Protein AF-A0A7W4HY22-F1 (afdb_monomer_lite)

Secondary structure (DSSP, 8-state):
---EEEEEE--SSSS--EEEEEEEEEEEEEEE-TTSSEEEEEEEEEETTS-EEEEEEEEE-HHHHTSTTT--------

Foldseek 3Di:
DDWDWDWDFPDDPPDTDTDIATWDWPDWDWDADPLSQKIKIWTWTQGPVRDIDTDIDIDGRVVVCPDPVNPPPPPDVD

Radius of gyration: 17.66 Å; chains: 1; bounding box: 56×23×36 Å

Sequence (78 aa):
MDYKEIKLNVSNDKIKEYKQFEGLKIYSDIFKSEDEKVLINKRIYITKKQNYVYYERTDVNWNYWSSERNYNSTFNPE

pLDDT: mean 84.96, std 14.02, range [45.78, 97.5]

Structure (mmCIF, N/CA/C/O backbone):
data_AF-A0A7W4HY22-F1
#
_entry.id   AF-A0A7W4HY22-F1
#
loop_
_atom_site.group_PDB
_atom_site.id
_atom_site.type_symbol
_atom_site.label_atom_id
_atom_site.label_alt_id
_atom_site.label_comp_id
_atom_site.label_asym_id
_atom_site.label_entity_id
_atom_site.label_seq_id
_atom_site.pdbx_PDB_ins_code
_atom_site.Cartn_x
_atom_site.Cartn_y
_atom_site.Cartn_z
_atom_site.occupancy
_atom_site.B_iso_or_equiv
_atom_site.auth_seq_id
_atom_site.auth_comp_id
_atom_site.auth_asym_id
_atom_site.auth_atom_id
_atom_site.pdbx_PDB_model_num
ATOM 1 N N . MET A 1 1 ? -12.569 -10.816 6.732 1.00 75.81 1 MET A N 1
ATOM 2 C CA . MET A 1 1 ? -11.876 -9.675 6.090 1.00 75.81 1 MET A CA 1
ATOM 3 C C . MET A 1 1 ? -11.807 -8.624 7.173 1.00 75.81 1 MET A C 1
ATOM 5 O O . MET A 1 1 ? -12.837 -8.045 7.487 1.00 75.81 1 MET A O 1
ATOM 9 N N . ASP A 1 2 ? -10.647 -8.464 7.803 1.00 88.75 2 ASP A N 1
ATOM 10 C CA . ASP A 1 2 ? -10.556 -7.731 9.071 1.00 88.75 2 ASP A CA 1
ATOM 11 C C . ASP A 1 2 ? -9.778 -6.433 8.905 1.00 88.75 2 ASP A C 1
ATOM 13 O O . ASP A 1 2 ? -8.901 -6.320 8.041 1.00 88.75 2 ASP A O 1
ATOM 17 N N . TYR A 1 3 ? -10.103 -5.459 9.753 1.00 94.62 3 TYR A N 1
ATOM 18 C CA . TYR A 1 3 ? -9.328 -4.233 9.863 1.00 94.62 3 TYR A CA 1
ATOM 19 C C . TYR A 1 3 ? -7.923 -4.563 10.356 1.00 94.62 3 TYR A C 1
ATOM 21 O O . TYR A 1 3 ? -7.749 -5.287 11.334 1.00 94.62 3 TYR A O 1
ATOM 29 N N . LYS A 1 4 ? -6.921 -4.019 9.669 1.00 95.62 4 LYS A N 1
ATOM 30 C CA . LYS A 1 4 ? -5.510 -4.178 10.019 1.00 95.62 4 LYS A CA 1
ATOM 31 C C . LYS A 1 4 ? -4.852 -2.816 10.112 1.00 95.62 4 LYS A C 1
ATOM 33 O O . LYS A 1 4 ? -5.297 -1.862 9.474 1.00 95.62 4 LYS A O 1
ATOM 38 N N . GLU A 1 5 ? -3.774 -2.739 10.878 1.00 96.69 5 GLU A N 1
ATOM 39 C CA . GLU A 1 5 ? -2.881 -1.591 10.811 1.00 96.69 5 GLU A CA 1
ATOM 40 C C . GLU A 1 5 ? -2.234 -1.533 9.420 1.00 96.69 5 GLU A C 1
ATOM 42 O O . GLU A 1 5 ? -1.605 -2.487 8.959 1.00 96.69 5 GLU A O 1
ATOM 47 N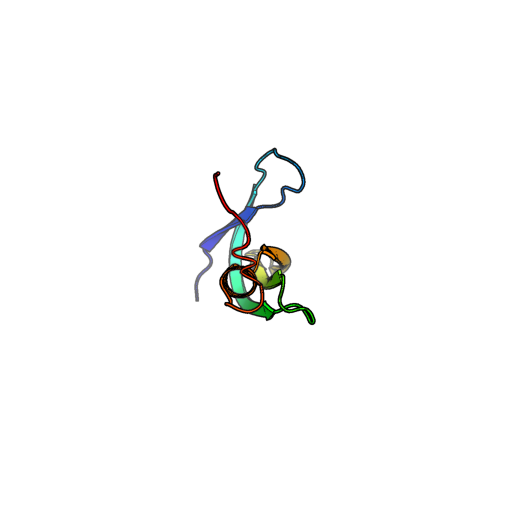 N . ILE A 1 6 ? -2.416 -0.408 8.739 1.00 95.62 6 ILE A N 1
ATOM 48 C CA . ILE A 1 6 ? -1.855 -0.103 7.430 1.00 95.62 6 ILE A CA 1
ATOM 49 C C . ILE A 1 6 ? -0.823 1.010 7.615 1.00 95.62 6 ILE A C 1
ATOM 51 O O . ILE A 1 6 ? -1.132 2.048 8.197 1.00 95.62 6 ILE A O 1
ATOM 55 N N . LYS A 1 7 ? 0.389 0.805 7.087 1.00 95.00 7 LYS A N 1
ATOM 56 C CA . LYS A 1 7 ? 1.445 1.824 6.987 1.00 95.00 7 LYS A CA 1
ATOM 57 C C . LYS A 1 7 ? 1.769 2.059 5.519 1.00 95.00 7 LYS A C 1
ATOM 59 O O . LYS A 1 7 ? 2.212 1.141 4.830 1.00 95.00 7 LYS A O 1
ATOM 64 N N . LEU A 1 8 ? 1.520 3.272 5.039 1.00 92.94 8 LEU A N 1
ATOM 65 C CA . LEU A 1 8 ? 1.769 3.680 3.656 1.00 92.94 8 LEU A CA 1
ATOM 66 C C . LEU A 1 8 ? 2.898 4.698 3.624 1.00 92.94 8 LEU A C 1
ATOM 68 O O . LEU A 1 8 ? 2.864 5.652 4.391 1.00 92.94 8 LEU A O 1
ATOM 72 N N . ASN A 1 9 ? 3.881 4.495 2.752 1.00 90.06 9 ASN A N 1
ATOM 73 C CA . ASN A 1 9 ? 4.961 5.454 2.549 1.00 90.06 9 ASN A CA 1
ATOM 74 C C . ASN A 1 9 ? 4.430 6.641 1.730 1.00 90.06 9 ASN A C 1
ATOM 76 O O . ASN A 1 9 ? 3.790 6.424 0.708 1.00 90.06 9 ASN A O 1
ATOM 80 N N . VAL A 1 10 ? 4.666 7.868 2.182 1.00 87.00 10 VAL A N 1
ATOM 81 C CA . VAL A 1 10 ? 4.202 9.098 1.510 1.00 87.00 10 VAL A CA 1
ATOM 82 C C . VAL A 1 10 ? 5.351 10.024 1.097 1.00 87.00 10 VAL A C 1
ATOM 84 O O . VAL A 1 10 ? 5.125 11.158 0.692 1.00 87.00 10 VAL A O 1
ATOM 87 N N . SER A 1 11 ? 6.586 9.541 1.193 1.00 81.62 11 SER A N 1
ATOM 88 C CA . SER A 1 11 ? 7.797 10.299 0.899 1.00 81.62 11 SER A CA 1
ATOM 89 C C . SER A 1 11 ? 8.056 10.481 -0.585 1.00 81.62 11 SER A C 1
ATOM 91 O O . SER A 1 11 ? 8.068 9.498 -1.324 1.00 81.62 11 SER A O 1
ATOM 93 N N . ASN A 1 12 ? 8.438 11.701 -0.967 1.00 68.06 12 ASN A N 1
ATOM 94 C CA . ASN A 1 12 ? 8.959 11.993 -2.304 1.00 68.06 12 ASN A CA 1
ATOM 95 C C . ASN A 1 12 ? 10.483 12.198 -2.338 1.00 68.06 12 ASN A C 1
ATOM 97 O O . ASN A 1 12 ? 11.111 11.771 -3.297 1.00 68.06 12 ASN A O 1
ATOM 101 N N . ASP A 1 13 ? 11.110 12.740 -1.284 1.00 62.44 13 ASP A N 1
ATOM 102 C CA . ASP A 1 13 ? 12.505 13.205 -1.371 1.00 62.44 13 ASP A CA 1
ATOM 103 C C . ASP A 1 13 ? 13.322 12.940 -0.093 1.00 62.44 13 ASP A C 1
ATOM 105 O O . ASP A 1 13 ? 13.560 13.818 0.732 1.00 62.44 13 ASP A O 1
ATOM 109 N N . LYS A 1 14 ? 13.825 11.706 0.046 1.00 63.53 14 LYS A N 1
ATOM 110 C CA . LYS A 1 14 ? 14.845 11.257 1.031 1.00 63.53 14 LYS A CA 1
ATOM 111 C C . LYS A 1 14 ? 14.410 11.063 2.493 1.00 63.53 14 LYS A C 1
ATOM 113 O O . LYS A 1 14 ? 15.027 10.241 3.169 1.00 63.53 14 LYS A O 1
ATOM 118 N N . ILE A 1 15 ? 13.365 11.722 2.991 1.00 69.81 15 ILE A N 1
ATOM 119 C CA . ILE A 1 15 ? 12.856 11.497 4.362 1.00 69.81 15 ILE A CA 1
ATOM 120 C C . ILE A 1 15 ? 11.737 10.463 4.318 1.00 69.81 15 ILE A C 1
ATOM 122 O O . ILE A 1 15 ? 10.733 10.715 3.666 1.00 69.81 15 ILE A O 1
ATOM 126 N N . LYS A 1 16 ? 11.891 9.314 4.996 1.00 76.06 16 LYS A N 1
ATOM 127 C CA . LYS A 1 16 ? 10.859 8.261 5.086 1.00 76.06 16 LYS A CA 1
ATOM 128 C C . LYS A 1 16 ? 9.735 8.692 6.035 1.00 76.06 16 LYS A C 1
ATOM 130 O O . LYS A 1 16 ? 9.909 8.674 7.248 1.00 76.06 16 LYS A O 1
ATOM 135 N N . GLU A 1 17 ? 8.583 9.014 5.474 1.00 87.31 17 GLU A N 1
ATOM 136 C CA . GLU A 1 17 ? 7.360 9.406 6.150 1.00 87.31 17 GLU A CA 1
ATOM 137 C C . GLU A 1 17 ? 6.291 8.365 5.856 1.00 87.31 17 GLU A C 1
ATOM 139 O O . GLU A 1 17 ? 6.161 7.860 4.736 1.00 87.31 17 GLU A O 1
ATOM 144 N N . TYR A 1 18 ? 5.518 8.037 6.885 1.00 90.00 18 TYR A N 1
ATOM 145 C CA . TYR A 1 18 ? 4.482 7.027 6.785 1.00 90.00 18 TYR A CA 1
ATOM 146 C C . TYR A 1 18 ? 3.159 7.572 7.285 1.00 90.00 18 TYR A C 1
ATOM 148 O O . TYR A 1 18 ? 3.077 8.161 8.361 1.00 90.00 18 TYR A O 1
ATOM 156 N N . LYS A 1 19 ? 2.097 7.283 6.539 1.00 91.38 19 LYS A N 1
ATOM 157 C CA . LYS A 1 19 ? 0.731 7.417 7.026 1.00 91.38 19 LYS A CA 1
ATOM 158 C C . LYS A 1 19 ? 0.287 6.088 7.623 1.00 91.38 19 LYS A C 1
ATOM 160 O O . LYS A 1 19 ? 0.241 5.079 6.919 1.00 91.38 19 LYS A O 1
ATOM 165 N N . GLN A 1 20 ? -0.034 6.101 8.913 1.00 95.19 20 GLN A N 1
ATOM 166 C CA . GLN A 1 20 ? -0.497 4.934 9.660 1.00 95.19 20 GLN A CA 1
ATOM 167 C C . GLN A 1 20 ? -1.977 5.080 10.015 1.00 95.19 20 GLN A C 1
ATOM 169 O O . GLN A 1 20 ? -2.403 6.131 10.493 1.00 95.19 20 GLN A O 1
ATOM 174 N N . PHE A 1 21 ? -2.766 4.039 9.762 1.00 95.38 21 PHE A N 1
ATOM 175 C CA . PHE A 1 21 ? -4.186 3.986 10.116 1.00 95.38 21 PHE A CA 1
ATOM 176 C C . PHE A 1 21 ? -4.687 2.541 10.162 1.00 95.38 21 PHE A C 1
ATOM 178 O O . PHE A 1 21 ? -4.076 1.646 9.587 1.00 95.38 21 PHE A O 1
ATOM 185 N N . GLU A 1 22 ? -5.830 2.304 10.801 1.00 97.00 22 GLU A N 1
ATOM 186 C CA . GLU A 1 22 ? -6.523 1.018 10.712 1.00 97.00 22 GLU A CA 1
ATOM 187 C C . GLU A 1 22 ? -7.494 1.003 9.527 1.00 97.00 22 GLU A C 1
ATOM 189 O O . GLU A 1 22 ? -8.373 1.867 9.410 1.00 97.00 22 GLU A O 1
ATOM 194 N N . GLY A 1 23 ? -7.360 0.006 8.655 1.00 96.56 23 GLY A N 1
ATOM 195 C CA . GLY A 1 23 ? -8.174 -0.108 7.453 1.00 96.56 23 GLY A CA 1
ATOM 196 C C . GLY A 1 23 ? -8.330 -1.538 6.948 1.00 96.56 23 GLY A C 1
ATOM 197 O O . GLY A 1 23 ? -7.527 -2.422 7.241 1.00 96.56 23 GLY A O 1
ATOM 198 N N . LEU A 1 24 ? -9.379 -1.752 6.162 1.00 96.94 24 LEU A N 1
ATOM 199 C CA . LEU A 1 24 ? -9.613 -2.956 5.383 1.00 96.94 24 LEU A CA 1
ATOM 200 C C . LEU A 1 24 ? -9.199 -2.688 3.935 1.00 96.94 24 LEU A C 1
ATOM 202 O O . LEU A 1 24 ? -9.716 -1.765 3.310 1.00 96.94 24 LEU A O 1
ATOM 206 N N . LYS A 1 25 ? -8.282 -3.490 3.386 1.00 96.00 25 LYS A N 1
ATOM 207 C CA . LYS A 1 25 ? -7.913 -3.404 1.966 1.00 96.00 25 LYS A CA 1
ATOM 208 C C . LYS A 1 25 ? -9.010 -4.041 1.118 1.00 96.00 25 LYS A C 1
ATOM 210 O O . LYS A 1 25 ? -9.227 -5.244 1.229 1.00 96.00 25 LYS A O 1
ATOM 215 N N . ILE A 1 26 ? -9.651 -3.246 0.269 1.00 96.56 26 ILE A N 1
ATOM 216 C CA . ILE A 1 26 ? -10.745 -3.702 -0.602 1.00 96.56 26 ILE A CA 1
ATOM 217 C C . ILE A 1 26 ? -10.323 -3.835 -2.066 1.00 96.56 26 ILE A C 1
ATOM 219 O O . ILE A 1 26 ? -10.949 -4.568 -2.820 1.00 96.56 26 ILE A O 1
ATOM 223 N N . TYR A 1 27 ? -9.239 -3.164 -2.458 1.00 96.19 27 TYR A N 1
ATOM 224 C CA . TYR A 1 27 ? -8.689 -3.233 -3.806 1.00 96.19 27 TYR A CA 1
ATOM 225 C C . TYR A 1 27 ? -7.165 -3.127 -3.770 1.00 96.19 27 TYR A C 1
ATOM 227 O O . TYR A 1 27 ? -6.596 -2.431 -2.920 1.00 96.19 27 TYR A O 1
ATOM 235 N N . SER A 1 28 ? -6.503 -3.846 -4.673 1.00 95.19 28 SER A N 1
ATOM 236 C CA . SER A 1 28 ? -5.049 -3.890 -4.796 1.00 95.19 28 SER A CA 1
ATOM 237 C C . SER A 1 28 ? -4.687 -4.439 -6.164 1.00 95.19 28 SER A C 1
ATOM 239 O O . SER A 1 28 ? -4.957 -5.609 -6.416 1.00 95.19 28 SER A O 1
ATOM 241 N N . ASP A 1 29 ? -4.034 -3.637 -6.992 1.00 96.44 29 ASP A N 1
ATOM 242 C CA . ASP A 1 29 ? -3.626 -4.061 -8.330 1.00 96.44 29 ASP A CA 1
ATOM 243 C C . ASP A 1 29 ? -2.306 -3.408 -8.750 1.00 96.44 29 ASP A C 1
ATOM 245 O O . ASP A 1 29 ? -1.874 -2.406 -8.161 1.00 96.44 29 ASP A O 1
ATOM 249 N N . ILE A 1 30 ? -1.638 -4.020 -9.727 1.00 93.75 30 ILE A N 1
ATOM 250 C CA . ILE A 1 30 ? -0.339 -3.590 -10.242 1.00 93.75 30 ILE A CA 1
ATOM 251 C C . ILE A 1 30 ? -0.401 -3.542 -11.762 1.00 93.75 30 ILE A C 1
ATOM 253 O O . ILE A 1 30 ? -0.625 -4.551 -12.423 1.00 93.75 30 ILE A O 1
ATOM 257 N N . PHE A 1 31 ? -0.109 -2.368 -12.305 1.00 93.25 31 PHE A N 1
ATOM 258 C CA . PHE A 1 31 ? -0.085 -2.110 -13.737 1.00 93.25 31 PHE A CA 1
ATOM 259 C C . PHE A 1 31 ? 1.341 -1.825 -14.187 1.00 93.25 31 PHE A C 1
ATOM 261 O O . PHE A 1 31 ? 2.130 -1.260 -13.431 1.00 93.25 31 PHE A O 1
ATOM 268 N N . LYS A 1 32 ? 1.666 -2.171 -15.429 1.00 92.56 32 LYS A N 1
ATOM 269 C CA . LYS A 1 32 ? 2.853 -1.633 -16.098 1.00 92.56 32 LYS A CA 1
ATOM 270 C C . LYS A 1 32 ? 2.493 -0.299 -16.751 1.00 92.56 32 LYS A C 1
ATOM 272 O O . LYS A 1 32 ? 1.375 -0.151 -17.245 1.00 92.56 32 LYS A O 1
ATOM 277 N N . SER A 1 33 ? 3.422 0.653 -16.755 1.00 90.94 33 SER A N 1
ATOM 278 C CA . SER A 1 33 ? 3.329 1.828 -17.622 1.00 90.94 33 SER A CA 1
ATOM 279 C C . SER A 1 33 ? 3.326 1.404 -19.092 1.00 90.94 33 SER A C 1
ATOM 281 O O . SER A 1 33 ? 3.758 0.303 -19.431 1.00 90.94 33 SER A O 1
ATOM 283 N N . GLU A 1 34 ? 2.849 2.282 -19.969 1.00 89.50 34 GLU A N 1
ATOM 284 C CA . GLU A 1 34 ? 2.795 2.028 -21.413 1.00 89.50 34 GLU A CA 1
ATOM 285 C C . GLU A 1 34 ? 4.185 1.752 -22.013 1.00 89.50 34 GLU A C 1
ATOM 287 O O . GLU A 1 34 ? 4.330 0.895 -22.878 1.00 89.50 34 GLU A O 1
ATOM 292 N N . ASP A 1 35 ? 5.225 2.407 -21.486 1.00 87.12 35 ASP A N 1
ATOM 293 C CA . ASP A 1 35 ? 6.626 2.163 -21.851 1.00 87.12 35 ASP A CA 1
ATOM 294 C C . ASP A 1 35 ? 7.275 0.989 -21.089 1.00 87.12 35 ASP A C 1
ATOM 296 O O . ASP A 1 35 ? 8.470 0.738 -21.229 1.00 87.12 35 ASP A O 1
ATOM 300 N N . GLU A 1 36 ? 6.498 0.290 -20.259 1.00 87.12 36 GLU A N 1
ATOM 301 C CA . GLU A 1 36 ? 6.888 -0.798 -19.359 1.00 87.12 36 GLU A CA 1
ATOM 302 C C . GLU A 1 36 ? 7.996 -0.473 -18.341 1.00 87.12 36 GLU A C 1
ATOM 304 O O . GLU A 1 36 ? 8.407 -1.362 -17.595 1.00 87.12 36 GLU A O 1
ATOM 309 N N . LYS A 1 37 ? 8.473 0.771 -18.230 1.00 88.50 37 LYS A N 1
ATOM 310 C CA . LYS A 1 37 ? 9.595 1.131 -17.340 1.00 88.50 37 LYS A CA 1
ATOM 311 C C . LYS A 1 37 ? 9.219 1.206 -15.868 1.00 88.50 37 LYS A C 1
ATOM 313 O O . LYS A 1 37 ? 10.081 1.065 -14.995 1.00 88.50 37 LYS A O 1
ATOM 318 N N . VAL A 1 38 ? 7.947 1.448 -15.580 1.00 91.69 38 VAL A N 1
ATOM 319 C CA . VAL A 1 38 ? 7.438 1.729 -14.237 1.00 91.69 38 VAL A CA 1
ATOM 320 C C . VAL A 1 38 ? 6.278 0.788 -13.930 1.00 91.69 38 VAL A C 1
ATOM 322 O O . VAL A 1 38 ? 5.472 0.451 -14.795 1.00 91.69 38 VAL A O 1
ATOM 325 N N . LEU A 1 39 ? 6.190 0.355 -12.677 1.00 93.00 39 LEU A N 1
ATOM 326 C CA . LEU A 1 39 ? 5.036 -0.336 -12.124 1.00 93.00 39 LEU A CA 1
ATOM 327 C C . LEU A 1 39 ? 4.196 0.655 -11.322 1.00 93.00 39 LEU A C 1
ATOM 329 O O . LEU A 1 39 ? 4.709 1.355 -10.452 1.00 93.00 39 LEU A O 1
ATOM 333 N N . ILE A 1 40 ? 2.899 0.696 -11.596 1.00 94.00 40 ILE A N 1
ATOM 334 C CA . ILE A 1 40 ? 1.932 1.532 -10.890 1.00 94.00 40 ILE A CA 1
ATOM 335 C C . ILE A 1 40 ? 1.138 0.622 -9.960 1.00 94.00 40 ILE A C 1
ATOM 337 O O . ILE A 1 40 ? 0.379 -0.235 -10.409 1.00 94.00 40 ILE A O 1
ATOM 341 N N . ASN A 1 41 ? 1.313 0.795 -8.654 1.00 94.44 41 ASN A N 1
ATOM 342 C CA . ASN A 1 41 ? 0.591 0.050 -7.632 1.00 94.44 41 ASN A CA 1
ATOM 343 C C . ASN A 1 41 ? -0.567 0.897 -7.096 1.00 94.44 41 ASN A C 1
ATOM 345 O O . ASN A 1 41 ? -0.334 1.950 -6.501 1.00 94.44 41 ASN A O 1
ATOM 349 N N . LYS A 1 42 ? -1.803 0.424 -7.277 1.00 96.19 42 LYS A N 1
ATOM 350 C CA . LYS A 1 42 ? -3.016 1.107 -6.808 1.00 96.19 42 LYS A CA 1
ATOM 351 C C . LYS A 1 42 ? -3.694 0.295 -5.718 1.00 96.19 42 LYS A C 1
ATOM 353 O O . LYS A 1 42 ? -3.889 -0.912 -5.856 1.00 96.19 42 LYS A O 1
ATOM 358 N N . ARG A 1 43 ? -4.070 0.954 -4.622 1.00 96.25 43 ARG A N 1
ATOM 359 C CA . ARG A 1 43 ? -4.736 0.332 -3.470 1.00 96.25 43 ARG A CA 1
ATOM 360 C C . ARG A 1 43 ? -5.871 1.209 -2.973 1.00 96.25 43 ARG A C 1
ATOM 362 O O . ARG A 1 43 ? -5.749 2.431 -2.938 1.00 96.25 43 ARG A O 1
ATOM 369 N N . ILE A 1 44 ? -6.951 0.568 -2.535 1.00 97.12 44 ILE A N 1
ATOM 370 C CA . ILE A 1 44 ? -8.062 1.243 -1.858 1.00 97.12 44 ILE A CA 1
ATOM 371 C C . ILE A 1 44 ? -8.315 0.552 -0.526 1.00 97.12 44 ILE A C 1
ATOM 373 O O . ILE A 1 44 ? -8.398 -0.680 -0.448 1.00 97.12 44 ILE A O 1
ATOM 377 N N . TYR A 1 45 ? -8.453 1.365 0.516 1.00 97.50 45 TYR A N 1
ATOM 378 C CA . TYR A 1 45 ? -8.785 0.920 1.860 1.00 97.50 45 TYR A CA 1
ATOM 379 C C . TYR A 1 45 ? -10.066 1.588 2.353 1.00 97.50 45 TYR A C 1
ATOM 381 O O . TYR A 1 45 ? -10.303 2.759 2.061 1.00 97.50 45 TYR A O 1
ATOM 389 N N . ILE A 1 46 ? -10.846 0.869 3.155 1.00 97.25 46 ILE A N 1
ATOM 390 C CA . ILE A 1 46 ? -11.928 1.432 3.968 1.00 97.25 46 ILE A CA 1
ATOM 391 C C . ILE A 1 46 ? -11.422 1.548 5.405 1.00 97.25 46 ILE A C 1
ATOM 393 O O . ILE A 1 46 ? -10.921 0.578 5.969 1.00 97.25 46 ILE A O 1
ATOM 397 N N . THR A 1 47 ? -11.527 2.727 6.008 1.00 96.19 47 THR A N 1
ATOM 398 C CA . THR A 1 47 ? -11.177 2.955 7.424 1.00 96.19 47 THR A CA 1
ATOM 399 C C . THR A 1 47 ? -12.329 2.571 8.354 1.00 96.19 47 THR A C 1
ATOM 401 O O . THR A 1 47 ? -13.476 2.507 7.921 1.00 96.19 47 THR A O 1
ATOM 404 N N . LYS A 1 48 ? -12.074 2.399 9.661 1.00 93.88 48 LYS A N 1
ATOM 405 C CA . LYS A 1 48 ? -13.147 2.142 10.653 1.00 93.88 48 LYS A CA 1
ATOM 406 C C . LYS A 1 48 ? -14.244 3.218 10.662 1.00 93.88 48 LYS A C 1
ATOM 408 O O . LYS A 1 48 ? -15.389 2.927 10.983 1.00 93.88 48 LYS A O 1
ATOM 413 N N . LYS A 1 49 ? -13.900 4.454 10.280 1.00 94.81 49 LYS A N 1
ATOM 414 C CA . LYS A 1 49 ? -14.832 5.587 10.143 1.00 94.81 49 LYS A CA 1
ATOM 415 C C . LYS A 1 49 ? -15.565 5.617 8.791 1.00 94.81 49 LYS A C 1
ATOM 417 O O . LYS 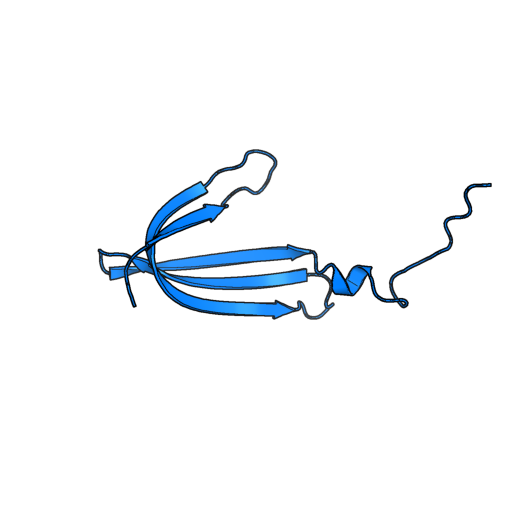A 1 49 ? -16.143 6.638 8.453 1.00 94.81 49 LYS A O 1
ATOM 422 N N . GLN A 1 50 ? -15.492 4.541 8.005 1.00 94.38 50 GLN A N 1
ATOM 423 C CA . GLN A 1 50 ? -16.083 4.414 6.666 1.00 94.38 50 GLN A CA 1
ATOM 424 C C . GLN A 1 50 ? -15.562 5.416 5.618 1.00 94.38 50 GLN A C 1
ATOM 426 O O . GLN A 1 50 ? -16.154 5.569 4.555 1.00 94.38 50 GLN A O 1
ATOM 431 N N . ASN A 1 51 ? -14.414 6.057 5.861 1.00 96.44 51 ASN A N 1
ATOM 432 C CA . ASN A 1 51 ? -13.728 6.836 4.827 1.00 96.44 51 ASN A CA 1
ATOM 433 C C . ASN A 1 51 ? -12.935 5.920 3.897 1.00 96.44 51 ASN A C 1
ATOM 435 O O . ASN A 1 51 ? -12.334 4.943 4.361 1.00 96.44 51 ASN A O 1
ATOM 439 N N . TYR A 1 52 ? -12.853 6.307 2.627 1.00 97.06 52 TYR A N 1
ATOM 440 C CA . TYR A 1 52 ? -11.989 5.673 1.640 1.00 97.06 52 TYR A CA 1
ATOM 441 C C . TYR A 1 52 ? -10.600 6.312 1.641 1.00 97.06 52 TYR A C 1
ATOM 443 O O . TYR A 1 52 ? -10.460 7.533 1.657 1.00 97.06 52 TYR A O 1
ATOM 451 N N . VAL A 1 53 ? -9.566 5.476 1.594 1.00 96.81 53 VAL A N 1
ATOM 452 C CA . VAL A 1 53 ? -8.180 5.900 1.381 1.00 96.81 53 VAL A CA 1
ATOM 453 C C . VAL A 1 53 ? -7.722 5.334 0.048 1.00 96.81 53 VAL A C 1
ATOM 455 O O . VAL A 1 53 ? -7.578 4.118 -0.091 1.00 96.81 53 VAL A O 1
ATOM 458 N N . TYR A 1 54 ? -7.494 6.224 -0.915 1.00 96.81 54 TYR A N 1
ATOM 459 C CA . TYR A 1 54 ? -6.816 5.908 -2.166 1.00 96.81 54 TYR A CA 1
ATOM 460 C C . TYR A 1 54 ? -5.309 6.054 -1.979 1.00 96.81 54 TYR A C 1
ATOM 462 O O . TYR A 1 54 ? -4.841 7.046 -1.419 1.00 96.81 54 TYR A O 1
ATOM 470 N N . TYR A 1 55 ? -4.559 5.061 -2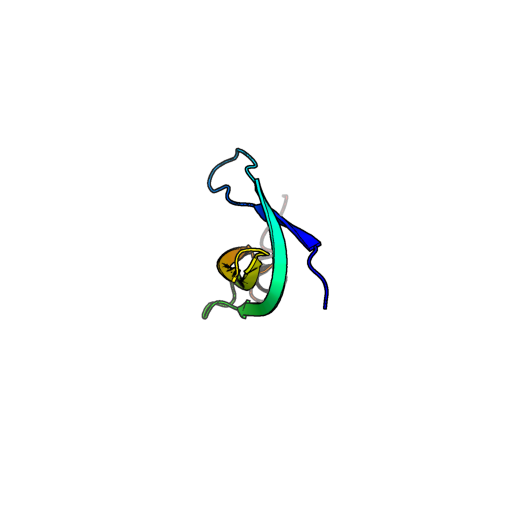.440 1.00 95.44 55 TYR A N 1
ATOM 471 C CA . TYR A 1 55 ? -3.107 5.085 -2.419 1.00 95.44 55 TYR A CA 1
ATOM 472 C C . TYR A 1 55 ? -2.561 4.590 -3.749 1.00 95.44 55 TYR A C 1
ATOM 474 O O . TYR A 1 55 ? -2.850 3.467 -4.168 1.00 95.44 55 TYR A O 1
ATOM 482 N N . GLU A 1 56 ? -1.751 5.428 -4.380 1.00 94.06 56 GLU A N 1
ATOM 483 C CA . GLU A 1 56 ? -1.044 5.124 -5.613 1.00 94.06 56 GLU A CA 1
ATOM 484 C C . GLU A 1 56 ? 0.450 5.325 -5.385 1.00 94.06 56 GL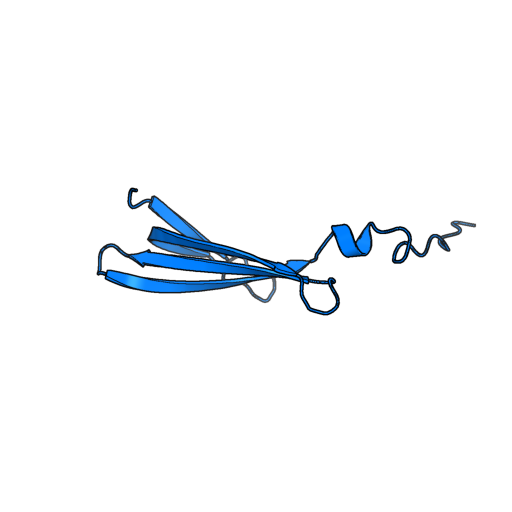U A C 1
ATOM 486 O O . GLU A 1 56 ? 0.867 6.301 -4.762 1.00 94.06 56 GLU A O 1
ATOM 491 N N . ARG A 1 57 ? 1.248 4.382 -5.879 1.00 90.25 57 ARG A N 1
ATOM 492 C CA . ARG A 1 57 ? 2.703 4.483 -5.877 1.00 90.25 57 ARG A CA 1
ATOM 493 C C . ARG A 1 57 ? 3.257 4.011 -7.208 1.00 90.25 57 ARG A C 1
ATOM 495 O O . ARG A 1 57 ? 2.801 3.006 -7.748 1.00 90.25 57 ARG A O 1
ATOM 502 N N . THR A 1 58 ? 4.272 4.712 -7.685 1.00 91.06 58 THR A N 1
ATOM 503 C CA . THR A 1 58 ? 5.094 4.310 -8.820 1.00 91.06 58 THR A CA 1
ATOM 504 C C . THR A 1 58 ? 6.397 3.696 -8.317 1.00 91.06 58 THR A C 1
ATOM 506 O O . THR A 1 58 ? 7.049 4.211 -7.410 1.00 91.06 58 THR A O 1
ATOM 509 N N . ASP A 1 59 ? 6.755 2.554 -8.884 1.00 86.19 59 ASP A N 1
ATOM 510 C CA . ASP A 1 59 ? 7.958 1.795 -8.566 1.00 86.19 59 ASP A CA 1
ATOM 511 C C . ASP A 1 59 ? 8.715 1.482 -9.862 1.00 86.19 59 ASP A C 1
ATOM 513 O O . ASP A 1 59 ? 8.113 1.313 -10.920 1.00 86.19 59 ASP A O 1
ATOM 517 N N . VAL A 1 60 ? 10.044 1.387 -9.803 1.00 85.44 60 VAL A N 1
ATOM 518 C CA . VAL A 1 60 ? 10.848 1.002 -10.975 1.00 85.44 60 VAL A CA 1
ATOM 519 C C . VAL A 1 60 ? 10.522 -0.441 -11.365 1.00 85.44 60 VAL A C 1
ATOM 521 O O . VAL A 1 60 ? 10.563 -1.339 -10.521 1.00 85.44 60 VAL A O 1
ATOM 524 N N . ASN A 1 61 ? 10.239 -0.691 -12.646 1.00 86.62 61 ASN A N 1
ATOM 525 C CA . ASN A 1 61 ? 10.068 -2.050 -13.142 1.00 86.62 61 ASN A CA 1
ATOM 526 C C . ASN A 1 61 ? 11.436 -2.705 -13.381 1.00 86.62 61 ASN A C 1
ATOM 528 O O . ASN A 1 61 ? 12.040 -2.532 -14.438 1.00 86.62 61 ASN A O 1
ATOM 532 N N . TRP A 1 62 ? 11.924 -3.498 -12.427 1.00 78.94 62 TRP A N 1
ATOM 533 C CA . TRP A 1 62 ? 13.213 -4.186 -12.574 1.00 78.94 62 TRP A CA 1
ATOM 534 C C . TRP A 1 62 ? 13.252 -5.146 -13.774 1.00 78.94 62 TRP A C 1
ATOM 536 O O . TRP A 1 62 ? 14.289 -5.277 -14.416 1.00 78.94 62 TRP A O 1
ATOM 546 N N . ASN A 1 63 ? 12.111 -5.744 -14.139 1.00 82.44 63 ASN A N 1
ATOM 547 C CA . ASN A 1 63 ? 12.024 -6.664 -15.277 1.00 82.44 63 ASN A CA 1
ATOM 548 C C . ASN A 1 63 ? 12.244 -5.962 -16.625 1.00 82.44 63 ASN A C 1
ATOM 550 O O . ASN A 1 63 ? 12.702 -6.586 -17.578 1.00 82.44 63 ASN A O 1
ATOM 554 N N . TYR A 1 64 ? 11.923 -4.667 -16.714 1.00 79.19 64 TYR A N 1
ATOM 555 C CA . TYR A 1 64 ? 12.254 -3.865 -17.890 1.00 79.19 64 TYR A CA 1
ATOM 556 C C . TYR A 1 64 ? 13.775 -3.746 -18.029 1.00 79.19 64 TYR A C 1
ATOM 558 O O . TYR A 1 64 ? 14.327 -4.064 -19.082 1.00 79.19 64 TYR A O 1
ATOM 566 N N . TRP A 1 65 ? 14.461 -3.375 -16.945 1.00 73.81 65 TRP A N 1
ATOM 567 C CA . TRP A 1 65 ? 15.915 -3.189 -16.915 1.00 73.81 65 TRP A CA 1
ATOM 568 C C . TRP A 1 65 ? 16.707 -4.491 -17.055 1.00 73.81 65 TRP A C 1
ATOM 570 O O . TRP A 1 65 ? 17.795 -4.479 -17.620 1.00 73.81 65 TRP A O 1
ATOM 580 N N . SER A 1 66 ? 16.165 -5.617 -16.588 1.00 71.00 66 SER A N 1
ATOM 581 C CA . SER A 1 66 ? 16.819 -6.926 -16.690 1.00 71.00 66 SER A CA 1
ATOM 582 C C . SER A 1 66 ? 16.623 -7.620 -18.042 1.00 71.00 66 SER A C 1
ATOM 584 O O . SER A 1 66 ? 17.116 -8.729 -18.227 1.00 71.00 66 SER A O 1
ATOM 586 N N . SER A 1 67 ? 15.854 -7.038 -18.965 1.00 68.31 67 SER A N 1
ATOM 587 C CA . SER A 1 67 ? 15.637 -7.636 -20.286 1.00 68.31 67 SER A CA 1
ATOM 588 C C . SER A 1 67 ? 16.861 -7.443 -21.188 1.00 68.31 67 SER A C 1
ATOM 590 O O . SER A 1 67 ? 17.440 -6.360 -21.216 1.00 68.31 67 SER A O 1
ATOM 592 N N . GLU A 1 68 ? 17.219 -8.459 -21.984 1.00 63.97 68 GLU A N 1
ATOM 593 C CA . GLU A 1 68 ? 18.349 -8.404 -22.938 1.00 63.97 68 GLU A CA 1
ATOM 594 C C . GLU A 1 68 ? 18.286 -7.194 -23.885 1.00 63.97 68 GLU A C 1
ATOM 596 O O . GLU A 1 68 ? 19.317 -6.689 -24.310 1.00 63.97 68 GLU A O 1
ATOM 601 N N . ARG A 1 69 ? 17.081 -6.681 -24.179 1.00 66.69 69 ARG A N 1
ATOM 602 C CA . ARG A 1 69 ? 16.880 -5.478 -25.006 1.00 66.69 69 ARG A CA 1
ATOM 603 C C . ARG A 1 69 ? 17.290 -4.168 -24.325 1.00 66.69 69 ARG A C 1
ATOM 605 O O . ARG A 1 69 ? 17.620 -3.218 -25.024 1.00 66.69 69 ARG A O 1
ATOM 612 N N . ASN A 1 70 ? 17.243 -4.101 -22.995 1.00 59.06 70 ASN A N 1
ATOM 613 C CA . ASN A 1 70 ? 17.630 -2.922 -22.209 1.00 59.06 70 ASN A CA 1
ATOM 614 C C . ASN A 1 70 ? 19.000 -3.091 -21.534 1.00 59.06 70 ASN A C 1
ATOM 616 O O . ASN A 1 70 ? 19.568 -2.120 -21.032 1.00 59.06 70 ASN A O 1
ATOM 620 N N . TYR A 1 71 ? 19.543 -4.309 -21.539 1.00 58.78 71 TYR A N 1
ATOM 621 C CA . TYR A 1 71 ? 20.864 -4.621 -21.020 1.00 58.78 71 TYR A CA 1
ATOM 622 C C . TYR A 1 71 ? 21.935 -4.223 -22.042 1.00 58.78 71 TYR A C 1
ATOM 624 O O . TYR A 1 71 ? 22.387 -5.024 -22.857 1.00 58.78 71 TYR A O 1
ATOM 632 N N . ASN A 1 72 ? 22.342 -2.953 -22.024 1.00 57.91 72 ASN A N 1
ATOM 633 C CA . ASN A 1 72 ? 23.437 -2.484 -22.867 1.00 57.91 72 ASN A CA 1
ATOM 634 C C . ASN A 1 72 ? 24.777 -2.907 -22.234 1.00 57.91 72 ASN A C 1
ATOM 636 O O . ASN A 1 72 ? 25.406 -2.152 -21.497 1.00 57.91 72 ASN A O 1
ATOM 640 N N . SER A 1 73 ? 25.193 -4.154 -22.484 1.00 54.34 73 SER A N 1
ATOM 641 C CA . SER A 1 73 ? 26.450 -4.750 -21.996 1.00 54.34 73 SER A CA 1
ATOM 642 C C . SER A 1 73 ? 27.692 -4.211 -22.727 1.00 54.34 73 SER A C 1
ATOM 644 O O . SER A 1 73 ? 28.587 -4.970 -23.088 1.00 54.34 73 SER A O 1
ATOM 646 N N . THR A 1 74 ? 27.760 -2.903 -22.972 1.00 57.62 74 THR A N 1
ATOM 647 C CA . THR A 1 74 ? 28.952 -2.227 -23.514 1.00 57.62 74 THR A CA 1
ATOM 648 C C . THR A 1 74 ? 29.920 -1.775 -22.418 1.00 57.62 74 THR A C 1
ATOM 650 O O . THR A 1 74 ? 30.900 -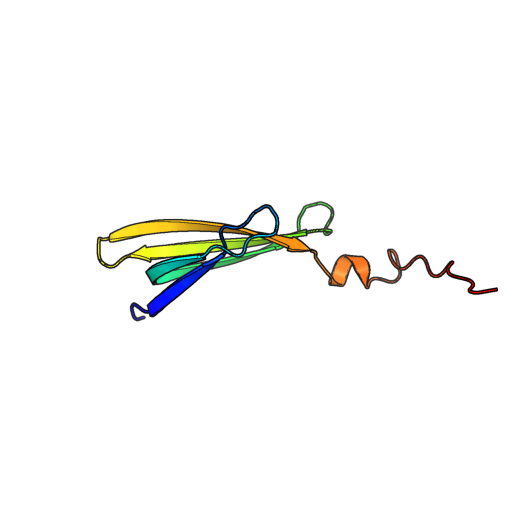1.095 -22.707 1.00 57.62 74 THR A O 1
ATOM 653 N N . PHE A 1 75 ? 29.680 -2.156 -21.159 1.00 57.97 75 PHE A N 1
ATOM 654 C CA . PHE A 1 75 ? 30.63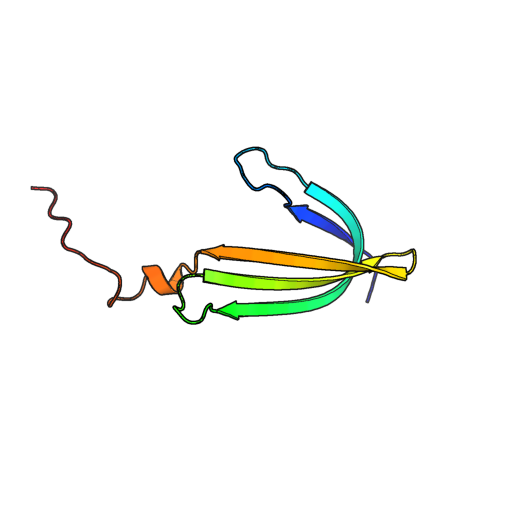0 -1.925 -20.077 1.00 57.97 75 PHE A CA 1
ATOM 655 C C . PHE A 1 75 ? 31.853 -2.838 -20.257 1.00 57.97 75 PHE A C 1
ATOM 657 O O . PHE A 1 75 ? 31.846 -3.991 -19.829 1.00 57.97 75 PHE A O 1
ATOM 664 N N . ASN A 1 76 ? 32.879 -2.310 -20.926 1.00 56.56 76 ASN A N 1
ATOM 665 C CA . ASN A 1 76 ? 34.218 -2.884 -20.989 1.00 56.56 76 ASN A CA 1
ATOM 666 C C . ASN A 1 76 ? 35.073 -2.204 -19.902 1.00 56.56 76 ASN A C 1
ATOM 668 O O . ASN A 1 76 ? 35.328 -1.008 -20.034 1.00 56.56 76 ASN A O 1
ATOM 672 N N . PRO A 1 77 ? 35.471 -2.893 -18.817 1.00 54.81 77 PRO A N 1
ATOM 673 C CA . PRO A 1 77 ? 36.295 -2.313 -17.754 1.00 54.81 77 PRO A CA 1
ATOM 674 C C . PRO A 1 77 ? 37.799 -2.244 -18.098 1.00 54.81 77 PRO A C 1
ATOM 676 O O . PRO A 1 77 ? 38.616 -2.288 -17.180 1.00 54.81 77 PRO A O 1
ATOM 679 N N . GLU A 1 78 ? 38.165 -2.170 -19.382 1.00 45.78 78 GLU A N 1
ATOM 680 C CA . GLU A 1 78 ? 39.559 -1.933 -19.804 1.00 45.78 78 GLU A CA 1
ATOM 681 C C . GLU A 1 78 ? 39.994 -0.479 -19.585 1.00 45.78 78 GLU A C 1
ATOM 683 O O . GLU A 1 78 ? 39.219 0.442 -19.938 1.00 45.78 78 GLU A O 1
#